Protein AF-A0A937FB91-F1 (afdb_monomer)

pLDDT: mean 70.73, std 8.89, range [43.16, 83.94]

Organism: NCBI:txid2803949

Nearest PDB structures (foldseek):
  4wfd-assembly1_B  TM=3.588E-01  e=9.793E+00  Saccharomyces cerevisiae S288C

Sequence (76 aa):
MSALALHLLAAERYWFFDQYMHSIDIIITTVFLAIVSEVLFPYLSDRFVADVLDVLAIILGSLWYVITRPHSHMPE

Mean predicted aligned error: 9.95 Å

Radius of gyration: 13.92 Å; Cα contacts (8 Å, |Δi|>4): 46; chains: 1; bounding box: 27×20×45 Å

Secondary structure (DSSP, 8-state):
--HHHHHHHHHHIIIII-----HHHHHHHHHHHHHIIIIIHHHH-TTPPP-HHHHHHHHHHHHHHHHHS-TT----

Structure (mmCIF, N/CA/C/O backbone):
data_AF-A0A937FB91-F1
#
_entry.id   AF-A0A937FB91-F1
#
loop_
_atom_site.group_PDB
_atom_site.id
_atom_site.type_symbol
_atom_site.label_atom_id
_atom_site.label_alt_id
_atom_site.label_comp_id
_atom_site.label_asym_id
_atom_site.label_entity_id
_atom_site.label_seq_id
_atom_site.pdbx_PDB_ins_code
_atom_site.Cartn_x
_atom_site.Cartn_y
_atom_site.Cartn_z
_atom_site.occupancy
_atom_site.B_iso_or_equiv
_atom_site.auth_seq_id
_atom_site.auth_comp_id
_atom_site.auth_asym_id
_atom_site.auth_atom_id
_atom_site.pdbx_PDB_model_num
ATOM 1 N N . MET A 1 1 ? -4.115 5.886 -6.637 1.00 43.16 1 MET A N 1
ATOM 2 C CA . MET A 1 1 ? -5.566 5.600 -6.354 1.00 43.16 1 MET A CA 1
ATOM 3 C C . MET A 1 1 ? -5.792 4.517 -5.267 1.00 43.16 1 MET A C 1
ATOM 5 O O . MET A 1 1 ? -6.857 3.918 -5.180 1.00 43.16 1 MET A O 1
ATOM 9 N N . SER A 1 2 ? -4.834 4.278 -4.372 1.00 54.97 2 SER A N 1
ATOM 10 C CA . SER A 1 2 ? -4.733 3.044 -3.569 1.00 54.97 2 SER A CA 1
ATOM 11 C C . SER A 1 2 ? -5.211 3.143 -2.108 1.00 54.97 2 SER A C 1
ATOM 13 O O . SER A 1 2 ? -5.495 2.122 -1.486 1.00 54.97 2 SER A O 1
ATOM 15 N N . ALA A 1 3 ? -5.382 4.350 -1.556 1.00 55.66 3 ALA A N 1
ATOM 16 C CA . ALA A 1 3 ? -5.804 4.554 -0.160 1.00 55.66 3 ALA A CA 1
ATOM 17 C C . ALA A 1 3 ? -7.235 4.054 0.153 1.00 55.66 3 ALA A C 1
ATOM 19 O O . ALA A 1 3 ? -7.566 3.776 1.308 1.00 55.66 3 ALA A O 1
ATOM 20 N N . LEU A 1 4 ? -8.079 3.906 -0.875 1.00 64.38 4 LEU A N 1
ATOM 21 C CA . LEU A 1 4 ? -9.440 3.378 -0.739 1.00 64.38 4 LEU A CA 1
ATOM 22 C C . LEU A 1 4 ? -9.465 1.874 -0.447 1.00 64.38 4 LEU A C 1
ATOM 24 O O . LEU A 1 4 ? -10.372 1.420 0.244 1.00 64.38 4 LEU A O 1
ATOM 28 N N . ALA A 1 5 ? -8.472 1.111 -0.916 1.00 69.06 5 ALA A N 1
ATOM 29 C CA . ALA A 1 5 ? -8.463 -0.347 -0.789 1.00 69.06 5 ALA A CA 1
ATOM 30 C C . ALA A 1 5 ? -8.424 -0.804 0.678 1.00 69.06 5 ALA A C 1
ATOM 32 O O . ALA A 1 5 ? -9.140 -1.723 1.057 1.00 69.06 5 ALA A O 1
ATOM 33 N N . LEU A 1 6 ? -7.651 -0.113 1.521 1.00 67.38 6 LEU A N 1
ATOM 34 C CA . LEU A 1 6 ? -7.562 -0.401 2.956 1.00 67.38 6 LEU A CA 1
ATOM 35 C C . LEU A 1 6 ? -8.866 -0.102 3.701 1.00 67.38 6 LEU A C 1
ATOM 37 O O . LEU A 1 6 ? -9.274 -0.876 4.561 1.00 67.38 6 LEU A O 1
ATOM 41 N N . HIS A 1 7 ? -9.541 0.992 3.346 1.00 66.62 7 HIS A N 1
ATOM 42 C CA . HIS A 1 7 ? -10.828 1.350 3.944 1.00 66.62 7 HIS A CA 1
ATOM 43 C C . HIS A 1 7 ? -11.938 0.390 3.503 1.00 66.62 7 HIS A C 1
ATOM 45 O O . HIS A 1 7 ? -12.775 0.012 4.317 1.00 66.62 7 HIS A O 1
ATOM 51 N N . LEU A 1 8 ? -11.916 -0.045 2.239 1.00 70.81 8 LEU A N 1
ATOM 52 C CA . LEU A 1 8 ? -12.816 -1.073 1.714 1.00 70.81 8 LEU A CA 1
ATOM 53 C C . LEU A 1 8 ? -12.598 -2.424 2.397 1.00 70.81 8 LEU A C 1
ATOM 55 O O . LEU A 1 8 ? -13.573 -3.046 2.799 1.00 70.81 8 LEU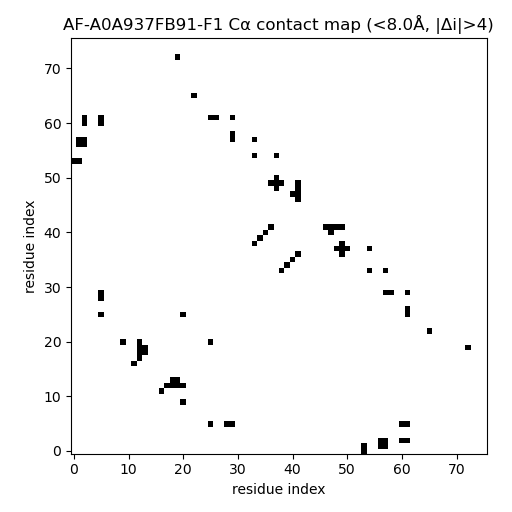 A O 1
ATOM 59 N N . LEU A 1 9 ? -11.345 -2.840 2.595 1.00 71.12 9 LEU A N 1
ATOM 60 C CA . LEU A 1 9 ? -11.024 -4.098 3.272 1.00 71.12 9 LEU A CA 1
ATOM 61 C C . LEU A 1 9 ? -11.423 -4.068 4.758 1.00 71.12 9 LEU A C 1
ATOM 63 O O . LEU A 1 9 ? -11.947 -5.049 5.286 1.00 71.12 9 LEU A O 1
ATOM 67 N N . ALA A 1 10 ? -11.229 -2.928 5.428 1.00 67.81 10 ALA A N 1
ATOM 68 C CA . ALA A 1 10 ? -11.704 -2.719 6.793 1.00 67.81 10 ALA A CA 1
ATOM 69 C C . ALA A 1 10 ? -13.240 -2.754 6.878 1.00 67.81 10 ALA A C 1
ATOM 71 O O . ALA A 1 10 ? -13.789 -3.393 7.776 1.00 67.81 10 ALA A O 1
ATOM 72 N N . ALA A 1 11 ? -13.932 -2.113 5.928 1.00 70.56 11 ALA A N 1
ATOM 73 C CA . ALA A 1 11 ? -15.388 -2.147 5.841 1.00 70.56 11 ALA A CA 1
ATOM 74 C C . ALA A 1 11 ? -15.905 -3.565 5.560 1.00 70.56 11 ALA A C 1
ATOM 76 O O . ALA A 1 11 ? -16.853 -3.997 6.204 1.00 70.56 11 ALA A O 1
ATOM 77 N N . GLU A 1 12 ? -15.264 -4.314 4.661 1.00 76.00 12 GLU A N 1
ATOM 78 C CA . GLU A 1 12 ? -15.617 -5.700 4.346 1.00 76.00 12 GLU A CA 1
ATOM 79 C C . GLU A 1 12 ? -15.475 -6.611 5.571 1.00 76.00 12 GLU A C 1
ATOM 81 O O . GLU A 1 12 ? -16.414 -7.327 5.913 1.00 76.00 12 GLU A O 1
ATOM 86 N N . ARG A 1 13 ? -14.344 -6.549 6.286 1.00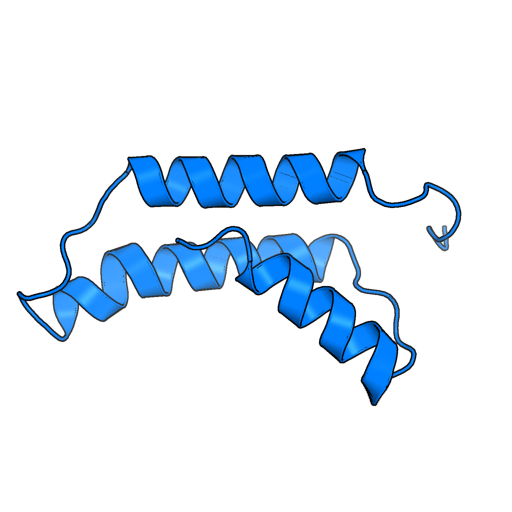 72.44 13 ARG A N 1
ATOM 87 C CA . ARG A 1 13 ? -14.135 -7.354 7.502 1.00 72.44 13 ARG A CA 1
ATOM 88 C C . ARG A 1 13 ? -15.124 -7.023 8.613 1.00 72.44 13 ARG A C 1
ATOM 90 O O . ARG A 1 13 ? -15.608 -7.940 9.275 1.00 72.44 13 ARG A O 1
ATOM 97 N N . TYR A 1 14 ? -15.446 -5.743 8.784 1.00 70.81 14 TYR A N 1
ATOM 98 C CA . TYR A 1 14 ? -16.452 -5.310 9.748 1.00 70.81 14 TYR A CA 1
ATOM 99 C C . TYR A 1 14 ? -17.851 -5.815 9.372 1.00 70.81 14 TYR A C 1
ATOM 101 O O . TYR A 1 14 ? -18.570 -6.320 10.228 1.00 70.81 14 TYR A O 1
ATOM 109 N N . TRP A 1 15 ? -18.235 -5.724 8.095 1.00 71.38 15 TRP A N 1
ATOM 110 C CA . TRP A 1 15 ? -19.603 -6.037 7.672 1.00 71.38 15 TRP A CA 1
ATOM 111 C C . TRP A 1 15 ? -19.871 -7.531 7.478 1.00 71.38 15 TRP A C 1
ATOM 113 O O . TRP A 1 15 ? -20.979 -7.985 7.754 1.00 71.38 15 TRP A O 1
ATOM 123 N N . PHE A 1 16 ? -18.886 -8.286 6.982 1.00 74.31 16 PHE A N 1
ATOM 124 C CA . PHE A 1 16 ? -19.059 -9.695 6.615 1.00 74.31 16 PHE A CA 1
ATOM 125 C C . PHE A 1 16 ? -18.535 -10.678 7.657 1.00 74.31 16 PHE A C 1
ATOM 127 O O . PHE A 1 16 ? -19.069 -11.781 7.756 1.00 74.31 16 PHE A O 1
ATOM 134 N N . PHE A 1 17 ? -17.494 -10.314 8.408 1.00 70.44 17 PHE A N 1
ATOM 135 C CA . PHE A 1 17 ? -16.768 -11.273 9.243 1.00 70.44 17 PHE A CA 1
ATOM 136 C C . PHE A 1 17 ? -16.808 -10.955 10.740 1.00 70.44 17 PHE A C 1
ATOM 138 O O . PHE A 1 17 ? -16.342 -11.783 11.516 1.00 70.44 17 PHE A O 1
ATOM 145 N N . ASP A 1 18 ? -17.354 -9.798 11.148 1.00 63.31 18 ASP A N 1
ATOM 146 C CA . ASP A 1 18 ? -17.393 -9.304 12.542 1.00 63.31 18 ASP A CA 1
ATOM 147 C C . ASP A 1 18 ? -16.028 -9.422 13.261 1.00 63.31 18 ASP A C 1
ATOM 149 O O . ASP A 1 18 ? -15.918 -9.577 14.477 1.00 63.31 18 ASP A O 1
ATOM 153 N N . GLN A 1 19 ? -14.948 -9.397 12.472 1.00 65.62 19 GLN A N 1
ATOM 154 C CA . GLN A 1 19 ? -13.580 -9.600 12.922 1.00 65.62 19 GLN A CA 1
ATOM 155 C C . GLN A 1 19 ? -12.798 -8.307 12.757 1.00 65.62 19 GLN A C 1
ATOM 157 O O . GLN A 1 19 ? -12.711 -7.728 11.671 1.00 65.62 19 GLN A O 1
ATOM 162 N N . TYR A 1 20 ? -12.178 -7.878 13.852 1.00 65.69 20 TYR A N 1
ATOM 163 C CA . TYR A 1 20 ? -11.312 -6.712 13.852 1.00 65.69 20 TYR A CA 1
ATOM 164 C C . TYR A 1 20 ? -10.068 -6.969 13.006 1.00 65.69 20 TYR A C 1
ATOM 166 O O . TYR A 1 20 ? -9.487 -8.056 12.987 1.00 65.69 20 TYR A O 1
ATOM 174 N N . MET A 1 21 ? -9.655 -5.942 12.275 1.00 64.62 21 MET A N 1
ATOM 175 C CA . MET A 1 21 ? -8.470 -6.017 11.440 1.00 64.62 21 MET A CA 1
ATOM 176 C C . MET A 1 21 ? -7.227 -5.784 12.298 1.00 64.62 21 MET A C 1
ATOM 178 O O . MET A 1 21 ? -7.028 -4.684 12.823 1.00 64.62 21 MET A O 1
ATOM 182 N N . HIS A 1 22 ? -6.396 -6.817 12.468 1.00 69.88 22 HIS A N 1
ATOM 183 C CA . HIS A 1 22 ? -5.168 -6.681 13.240 1.00 69.88 22 HIS A CA 1
ATOM 184 C C . HIS A 1 22 ? -4.182 -5.772 12.505 1.00 69.88 22 HIS A C 1
ATOM 186 O O . HIS A 1 22 ? -4.126 -5.730 11.275 1.00 69.88 22 HIS A O 1
ATOM 192 N N . SER A 1 23 ? -3.341 -5.068 13.268 1.00 68.12 23 SER A N 1
ATOM 193 C CA . SER A 1 23 ? -2.301 -4.193 12.706 1.00 68.12 23 SER A CA 1
ATOM 194 C C . SER A 1 23 ? -1.380 -4.932 11.725 1.00 68.12 23 SER A C 1
ATOM 196 O O . SER A 1 23 ? -0.894 -4.333 10.771 1.00 68.12 23 SER A O 1
ATOM 198 N N . ILE A 1 24 ? -1.174 -6.237 11.930 1.00 72.31 24 ILE A N 1
ATOM 199 C CA . ILE A 1 24 ? -0.368 -7.071 11.037 1.00 72.31 24 ILE A CA 1
ATOM 200 C C . ILE A 1 24 ? -1.050 -7.326 9.689 1.00 72.31 24 ILE A C 1
ATOM 202 O O . ILE A 1 24 ? -0.377 -7.296 8.664 1.00 72.31 24 ILE A O 1
ATOM 206 N N . ASP A 1 25 ? -2.378 -7.476 9.665 1.00 72.25 25 ASP A N 1
ATOM 207 C CA . ASP A 1 25 ? -3.140 -7.648 8.424 1.00 72.25 25 ASP A CA 1
ATOM 208 C C . ASP A 1 25 ? -3.033 -6.401 7.547 1.00 72.25 25 ASP A C 1
ATOM 210 O O . ASP A 1 25 ? -2.900 -6.498 6.329 1.00 72.25 25 ASP A O 1
ATOM 214 N N . ILE A 1 26 ? -3.034 -5.222 8.174 1.00 73.62 26 ILE A N 1
ATOM 215 C CA . ILE A 1 26 ? -2.855 -3.935 7.496 1.00 73.62 26 ILE A CA 1
ATOM 216 C C . ILE A 1 26 ? -1.472 -3.882 6.846 1.00 73.62 26 ILE A C 1
ATOM 218 O O . ILE A 1 26 ? -1.374 -3.602 5.658 1.00 73.62 26 ILE A O 1
ATOM 222 N N . ILE A 1 27 ? -0.413 -4.213 7.592 1.00 75.25 27 ILE A N 1
ATOM 223 C CA . ILE A 1 27 ? 0.964 -4.212 7.073 1.00 75.25 27 ILE A CA 1
ATOM 224 C C . ILE A 1 27 ? 1.109 -5.205 5.912 1.00 75.25 27 ILE A C 1
ATOM 226 O O . ILE A 1 27 ? 1.646 -4.839 4.867 1.00 75.25 27 ILE A O 1
ATOM 230 N N . ILE A 1 28 ? 0.602 -6.433 6.064 1.00 78.44 28 ILE A N 1
ATOM 231 C CA . ILE A 1 28 ? 0.657 -7.467 5.020 1.00 78.44 28 ILE A CA 1
ATOM 232 C C . ILE A 1 28 ? -0.092 -7.005 3.768 1.00 78.44 28 ILE A C 1
ATOM 234 O O . ILE A 1 28 ? 0.444 -7.105 2.666 1.00 78.44 28 ILE A O 1
ATOM 238 N N . THR A 1 29 ? -1.295 -6.450 3.929 1.00 77.44 29 THR A N 1
ATOM 239 C CA . THR A 1 29 ? -2.106 -5.953 2.807 1.00 77.44 29 THR A CA 1
ATOM 240 C C . THR A 1 29 ? -1.414 -4.791 2.098 1.00 77.44 29 THR A C 1
ATOM 242 O O . THR A 1 29 ? -1.359 -4.763 0.872 1.00 77.44 29 THR A O 1
ATOM 245 N N . THR A 1 30 ? -0.842 -3.851 2.851 1.00 76.19 30 THR A N 1
ATOM 246 C CA . THR A 1 30 ? -0.092 -2.709 2.315 1.00 76.19 30 THR A CA 1
ATOM 247 C C . THR A 1 30 ? 1.116 -3.163 1.502 1.00 76.19 30 THR A C 1
ATOM 249 O O . THR A 1 30 ? 1.301 -2.706 0.374 1.00 76.19 30 THR A O 1
ATOM 252 N N . VAL A 1 31 ? 1.915 -4.089 2.038 1.00 78.69 31 VAL A N 1
ATOM 253 C CA . VAL A 1 31 ? 3.083 -4.637 1.333 1.00 78.69 31 VAL A CA 1
ATOM 254 C C . VAL A 1 31 ? 2.649 -5.411 0.088 1.00 78.69 31 VAL A C 1
ATOM 256 O O . VAL A 1 31 ? 3.234 -5.230 -0.977 1.00 78.69 31 VAL A O 1
ATOM 259 N N . PHE A 1 32 ? 1.596 -6.225 0.191 1.00 82.38 32 PHE A N 1
ATOM 260 C CA . PHE A 1 32 ? 1.049 -6.969 -0.940 1.00 82.38 32 PHE A CA 1
ATOM 261 C C . PHE A 1 32 ? 0.576 -6.039 -2.062 1.00 82.38 32 PHE A C 1
ATOM 263 O O . PHE A 1 32 ? 0.964 -6.229 -3.213 1.00 82.38 32 PHE A O 1
ATOM 270 N N . LEU A 1 33 ? -0.203 -5.003 -1.734 1.00 79.38 33 LEU A N 1
ATOM 271 C CA . LEU A 1 33 ? -0.691 -4.025 -2.708 1.00 79.38 33 LEU A CA 1
ATOM 272 C C . LEU A 1 33 ? 0.456 -3.283 -3.391 1.00 79.38 33 LEU A C 1
ATOM 274 O O . LEU A 1 33 ? 0.430 -3.161 -4.611 1.00 79.38 33 LEU A O 1
ATOM 278 N N . ALA A 1 34 ? 1.463 -2.846 -2.630 1.00 76.31 34 ALA A N 1
ATOM 279 C CA . ALA A 1 34 ? 2.627 -2.165 -3.189 1.00 76.31 34 ALA A CA 1
ATOM 280 C C . ALA A 1 34 ? 3.412 -3.072 -4.152 1.00 76.31 34 ALA A C 1
ATOM 282 O O . ALA A 1 34 ? 3.778 -2.642 -5.240 1.00 76.31 34 ALA A O 1
ATOM 283 N N . ILE A 1 35 ? 3.632 -4.344 -3.799 1.00 80.12 35 ILE A N 1
ATOM 284 C CA . ILE A 1 35 ? 4.339 -5.296 -4.671 1.00 80.12 35 ILE A CA 1
ATOM 285 C C . ILE A 1 35 ? 3.526 -5.589 -5.936 1.00 80.12 35 ILE A C 1
ATOM 287 O O . ILE A 1 35 ? 4.074 -5.616 -7.038 1.00 80.12 35 ILE A O 1
ATOM 291 N N . VAL A 1 36 ? 2.219 -5.813 -5.803 1.00 81.38 36 VAL A N 1
ATOM 292 C CA . VAL A 1 36 ? 1.363 -6.111 -6.955 1.00 81.38 36 VAL A CA 1
ATOM 293 C C . VAL A 1 36 ? 1.270 -4.906 -7.893 1.00 81.38 36 VAL A C 1
ATOM 295 O O . VAL A 1 36 ? 1.384 -5.090 -9.105 1.00 81.38 36 VAL A O 1
ATOM 298 N N . SER A 1 37 ? 1.119 -3.688 -7.363 1.00 73.94 37 SER A N 1
ATOM 299 C CA . SER A 1 37 ? 0.991 -2.483 -8.189 1.00 73.94 37 SER A CA 1
ATOM 300 C C . SER A 1 37 ? 2.295 -2.066 -8.860 1.00 73.94 37 SER A C 1
ATOM 302 O O . SER A 1 37 ? 2.253 -1.637 -10.005 1.00 73.94 37 SER A O 1
ATOM 304 N N . GLU A 1 38 ? 3.435 -2.199 -8.178 1.00 75.38 38 GLU A N 1
ATOM 305 C CA . GLU A 1 38 ? 4.729 -1.713 -8.685 1.00 75.38 38 GLU A CA 1
ATOM 306 C C . GLU A 1 38 ? 5.529 -2.763 -9.446 1.00 75.38 38 GLU A C 1
ATOM 308 O O . GLU A 1 38 ? 6.326 -2.429 -10.317 1.00 75.38 38 GLU A O 1
ATOM 313 N N . VAL A 1 39 ? 5.363 -4.041 -9.106 1.00 77.56 39 VAL A N 1
ATOM 314 C CA . VAL A 1 39 ? 6.185 -5.111 -9.681 1.00 77.56 39 VAL A CA 1
ATOM 315 C C . VAL A 1 39 ? 5.344 -5.976 -10.597 1.00 77.56 39 VAL A C 1
ATOM 317 O O . VAL A 1 39 ? 5.679 -6.139 -11.767 1.00 77.56 39 VAL A O 1
ATOM 320 N N . LEU A 1 40 ? 4.236 -6.520 -10.092 1.00 79.88 40 LEU A N 1
ATOM 321 C CA . LEU A 1 40 ? 3.469 -7.515 -10.840 1.00 79.88 40 LEU A CA 1
ATOM 322 C C . LEU A 1 40 ? 2.722 -6.895 -12.031 1.00 79.88 40 LEU A C 1
ATOM 324 O O . LEU A 1 40 ? 2.771 -7.443 -13.129 1.00 79.88 40 LEU A O 1
ATOM 328 N N . PHE A 1 41 ? 2.045 -5.761 -11.843 1.00 81.69 41 PHE A N 1
ATOM 329 C CA . PHE A 1 41 ? 1.279 -5.121 -12.916 1.00 81.69 41 PHE A CA 1
ATOM 330 C C . PHE A 1 41 ? 2.145 -4.531 -14.035 1.00 81.69 41 PHE A C 1
ATOM 332 O O . PHE A 1 41 ? 1.825 -4.815 -15.192 1.00 81.69 41 PHE A O 1
ATOM 339 N N . PRO A 1 42 ? 3.247 -3.809 -13.756 1.00 79.50 42 PRO A N 1
ATOM 340 C CA . PRO A 1 42 ? 4.146 -3.337 -14.806 1.00 79.50 42 PRO A CA 1
ATOM 341 C C . 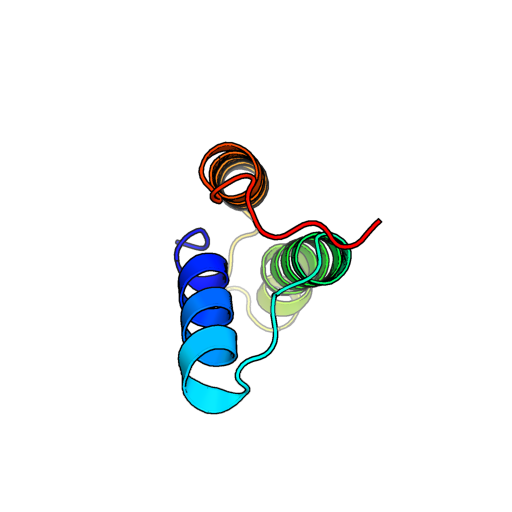PRO A 1 42 ? 4.833 -4.495 -15.529 1.00 79.50 42 PRO A C 1
ATOM 343 O O . PRO A 1 42 ? 5.022 -4.436 -16.738 1.00 79.50 42 PRO A O 1
ATOM 346 N N . TYR A 1 43 ? 5.137 -5.591 -14.822 1.00 81.69 43 TYR A N 1
ATOM 347 C CA . TYR A 1 43 ? 5.688 -6.796 -15.444 1.00 81.69 43 TYR A CA 1
ATOM 348 C C . TYR A 1 43 ? 4.697 -7.491 -16.394 1.00 81.69 43 TYR A C 1
ATOM 350 O O . TYR A 1 43 ? 5.097 -8.009 -17.434 1.00 81.69 43 TYR A O 1
ATOM 358 N N . LEU A 1 44 ? 3.406 -7.525 -16.049 1.00 83.94 44 LEU A N 1
ATOM 359 C CA . LEU A 1 44 ? 2.374 -8.181 -16.861 1.00 83.94 44 LEU A CA 1
ATOM 360 C C . LEU A 1 44 ? 1.840 -7.303 -18.002 1.00 83.94 44 LEU A C 1
ATOM 362 O O . LEU A 1 44 ? 1.235 -7.830 -18.937 1.00 83.94 44 LEU A O 1
ATOM 366 N N . SER A 1 45 ? 2.003 -5.981 -17.928 1.00 81.62 45 SER A N 1
ATOM 367 C CA . SER A 1 45 ? 1.481 -5.060 -18.935 1.00 81.62 45 SER A CA 1
ATOM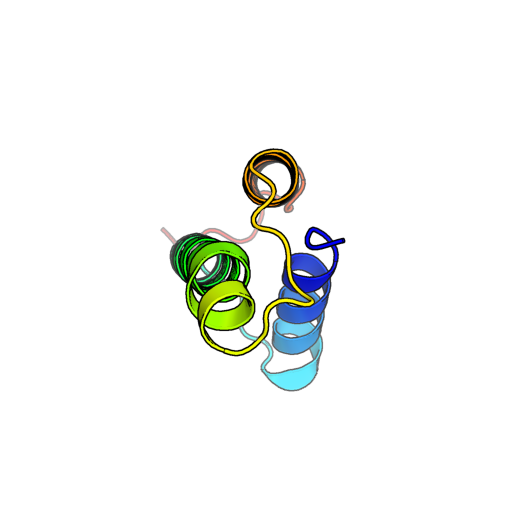 368 C C . SE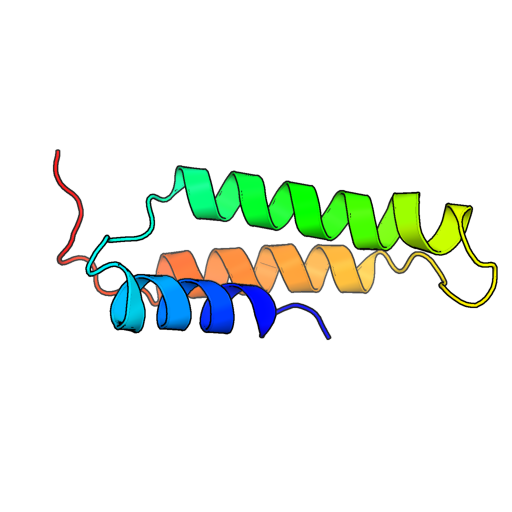R A 1 45 ? 2.205 -3.713 -18.920 1.00 81.62 45 SER A C 1
ATOM 370 O O . SER A 1 45 ? 2.095 -2.955 -17.958 1.00 81.62 45 SER A O 1
ATOM 372 N N . ASP A 1 46 ? 2.761 -3.332 -20.074 1.00 76.88 46 ASP A N 1
ATOM 373 C CA . ASP A 1 46 ? 3.423 -2.036 -20.317 1.00 76.88 46 ASP A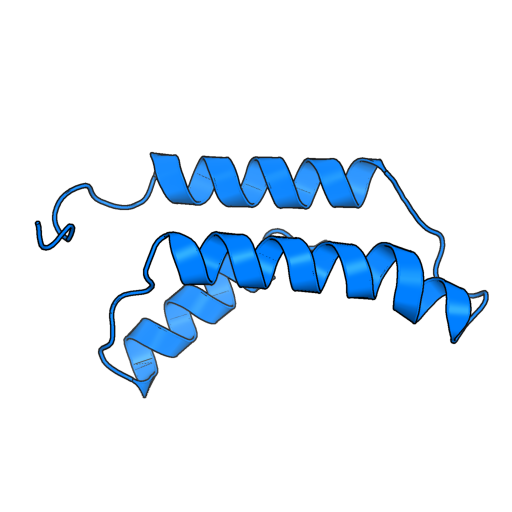 CA 1
ATOM 374 C C . ASP A 1 46 ? 2.506 -0.808 -20.145 1.00 76.88 46 ASP A C 1
ATOM 376 O O . ASP A 1 46 ? 2.957 0.335 -20.193 1.00 76.88 46 ASP A O 1
ATOM 380 N N . ARG A 1 47 ? 1.193 -1.014 -19.967 1.00 77.25 47 A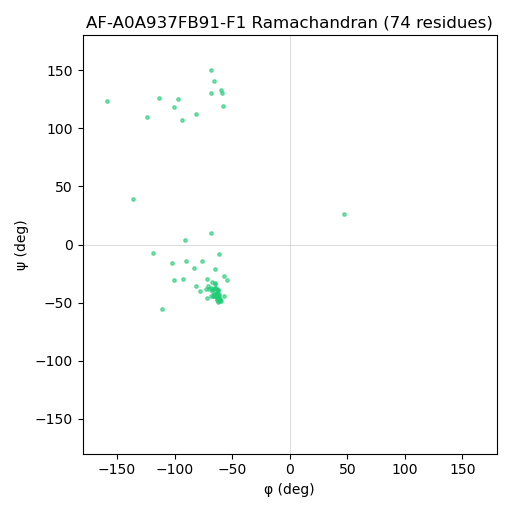RG A N 1
ATOM 381 C CA . ARG A 1 47 ? 0.246 0.070 -19.653 1.00 77.25 47 ARG A CA 1
ATOM 382 C C . ARG A 1 47 ? 0.309 0.535 -18.197 1.00 77.25 47 ARG A C 1
ATOM 384 O O . ARG A 1 47 ? -0.266 1.578 -17.897 1.00 77.25 47 ARG A O 1
ATOM 391 N N . PHE A 1 48 ? 0.946 -0.227 -17.309 1.00 67.88 48 PHE A N 1
ATOM 392 C CA . PHE A 1 48 ? 1.111 0.143 -15.906 1.00 67.88 48 PHE A CA 1
ATOM 393 C C . PHE A 1 48 ? 2.519 0.688 -15.692 1.00 67.88 48 PHE A C 1
ATOM 395 O O . PHE A 1 48 ? 3.506 -0.006 -15.919 1.00 67.88 48 PHE A O 1
ATOM 402 N N . VAL A 1 49 ? 2.603 1.947 -15.269 1.00 73.44 49 VAL A N 1
ATOM 403 C CA . VAL A 1 49 ? 3.864 2.601 -14.919 1.00 73.44 49 VAL A CA 1
ATOM 404 C C . VAL A 1 49 ? 4.028 2.505 -13.411 1.00 73.44 49 VAL A C 1
ATOM 406 O O . VAL A 1 49 ? 3.137 2.921 -12.677 1.00 73.44 49 VAL A O 1
ATOM 409 N N . ALA A 1 50 ? 5.159 1.949 -12.981 1.00 67.50 50 ALA A N 1
ATOM 410 C CA . ALA A 1 50 ? 5.606 1.986 -11.595 1.00 67.50 50 ALA A CA 1
ATOM 411 C C . ALA A 1 50 ? 5.738 3.452 -11.142 1.00 67.50 50 ALA A C 1
ATOM 413 O O . ALA A 1 50 ? 6.505 4.211 -11.747 1.00 67.50 50 ALA A O 1
ATOM 414 N N . ASP A 1 51 ? 4.977 3.861 -10.124 1.00 73.69 51 ASP A N 1
ATOM 415 C CA . ASP A 1 51 ? 4.996 5.222 -9.590 1.00 73.69 51 ASP A CA 1
ATOM 416 C C . ASP A 1 51 ? 5.302 5.193 -8.089 1.00 73.69 51 ASP A C 1
ATOM 418 O O . ASP A 1 51 ? 4.485 4.842 -7.236 1.00 73.69 51 ASP A O 1
ATOM 422 N N . VAL A 1 52 ? 6.500 5.660 -7.742 1.00 71.31 52 VAL A N 1
ATOM 423 C CA . VAL A 1 52 ? 6.961 5.767 -6.351 1.00 71.31 52 VAL A CA 1
ATOM 424 C C . VAL A 1 52 ? 6.010 6.633 -5.506 1.00 71.31 52 VAL A C 1
ATOM 426 O O . VAL A 1 52 ? 5.897 6.425 -4.293 1.00 71.31 52 VAL A O 1
ATOM 429 N N . LEU A 1 53 ? 5.288 7.578 -6.121 1.00 74.06 53 LEU A N 1
ATOM 430 C CA . LEU A 1 53 ? 4.275 8.378 -5.431 1.00 74.06 53 LEU A CA 1
ATOM 431 C C . LEU A 1 53 ? 3.064 7.541 -4.999 1.00 74.06 53 LEU A C 1
ATOM 433 O O . LEU A 1 53 ? 2.505 7.814 -3.933 1.00 74.06 53 LEU A O 1
ATOM 437 N N . ASP A 1 54 ? 2.690 6.499 -5.746 1.00 70.06 54 ASP A N 1
ATOM 438 C CA . ASP A 1 54 ? 1.613 5.585 -5.354 1.00 70.06 54 ASP A CA 1
ATOM 439 C C . ASP A 1 54 ? 2.026 4.749 -4.133 1.00 70.06 54 ASP A C 1
ATOM 441 O O . ASP A 1 54 ? 1.222 4.576 -3.213 1.00 70.06 54 ASP A O 1
ATOM 445 N N . VAL A 1 55 ? 3.292 4.327 -4.039 1.00 70.31 55 VAL A N 1
ATOM 446 C CA . VAL A 1 55 ? 3.829 3.650 -2.840 1.00 70.31 55 VAL A CA 1
ATOM 447 C C . VAL A 1 55 ? 3.773 4.568 -1.619 1.00 70.31 55 VAL A C 1
ATOM 449 O O . VAL A 1 55 ? 3.309 4.162 -0.549 1.00 70.31 55 VAL A O 1
ATOM 452 N N . LEU A 1 56 ? 4.195 5.826 -1.768 1.00 73.75 56 LEU A N 1
ATOM 453 C CA . LEU A 1 56 ? 4.122 6.810 -0.685 1.00 73.75 56 LEU A CA 1
ATOM 454 C C . LEU A 1 56 ? 2.674 7.082 -0.261 1.00 73.75 56 LEU A C 1
ATOM 456 O O . LEU A 1 56 ? 2.400 7.174 0.937 1.00 73.75 56 LEU A O 1
ATOM 460 N N . ALA A 1 57 ? 1.737 7.145 -1.210 1.00 76.88 57 ALA A N 1
ATOM 461 C CA . ALA A 1 57 ? 0.315 7.303 -0.922 1.00 76.88 57 ALA A CA 1
ATOM 462 C C . ALA A 1 57 ? -0.268 6.095 -0.166 1.00 76.88 57 ALA A C 1
ATOM 464 O O . ALA A 1 57 ? -1.071 6.284 0.751 1.00 76.88 57 ALA A O 1
ATOM 465 N N . ILE A 1 58 ? 0.161 4.867 -0.488 1.00 73.56 58 ILE A N 1
ATOM 466 C CA . ILE A 1 58 ? -0.221 3.650 0.250 1.00 73.56 58 ILE A CA 1
ATOM 467 C C . ILE A 1 58 ? 0.285 3.720 1.693 1.00 73.56 58 ILE A C 1
ATOM 469 O O . ILE A 1 58 ? -0.475 3.459 2.630 1.00 73.56 58 ILE A O 1
ATOM 473 N N . ILE A 1 59 ? 1.552 4.092 1.889 1.00 76.62 59 ILE A N 1
ATOM 474 C CA . ILE A 1 59 ? 2.162 4.195 3.223 1.00 76.62 59 ILE A CA 1
ATOM 475 C C . ILE A 1 59 ? 1.456 5.275 4.049 1.00 76.62 59 ILE A C 1
ATOM 477 O O . ILE A 1 59 ? 1.056 5.012 5.183 1.00 76.62 59 ILE A O 1
ATOM 481 N N . LEU A 1 60 ? 1.240 6.462 3.475 1.00 79.31 60 LEU A N 1
ATOM 482 C CA . LEU A 1 60 ? 0.528 7.562 4.132 1.00 79.31 60 LEU A CA 1
ATOM 483 C C . LEU A 1 60 ? -0.918 7.188 4.471 1.00 79.31 60 LEU A C 1
ATOM 485 O O . LEU A 1 60 ? -1.363 7.466 5.581 1.00 79.31 60 LEU A O 1
ATOM 489 N N . GLY A 1 61 ? -1.633 6.516 3.565 1.00 74.56 61 GLY A N 1
ATOM 490 C CA . GLY A 1 61 ? -2.992 6.028 3.818 1.00 74.56 61 GLY A 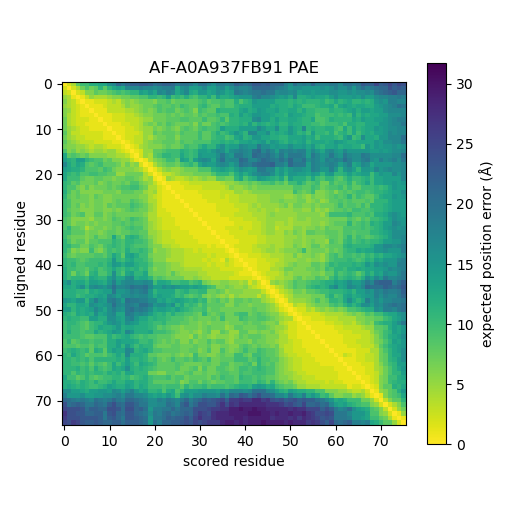CA 1
ATOM 491 C C . GLY A 1 61 ? -3.046 4.985 4.937 1.00 74.56 61 GLY A C 1
ATOM 492 O O . GLY A 1 61 ? -3.935 5.032 5.786 1.00 74.56 61 GLY A O 1
ATOM 493 N N . SER A 1 62 ? -2.056 4.091 4.991 1.00 70.75 62 SER A N 1
ATOM 494 C CA . SER A 1 62 ? -1.920 3.092 6.060 1.00 70.75 62 SER A CA 1
ATOM 495 C C . SER A 1 62 ? -1.631 3.752 7.409 1.00 70.75 62 SER A C 1
ATOM 497 O O . SER A 1 62 ? -2.241 3.404 8.418 1.00 70.75 62 SER A O 1
ATOM 499 N N . LEU A 1 63 ? -0.735 4.742 7.427 1.00 76.00 63 LEU A N 1
ATOM 500 C CA . LEU A 1 63 ? -0.387 5.495 8.629 1.00 76.00 63 LEU A CA 1
ATOM 501 C C . LEU A 1 63 ? -1.579 6.320 9.129 1.00 76.00 63 LEU A C 1
ATOM 503 O O . LEU A 1 63 ? -1.890 6.296 10.318 1.00 76.00 63 LEU A O 1
ATOM 507 N N . TRP A 1 64 ? -2.288 6.990 8.218 1.00 77.38 64 TRP A N 1
ATOM 508 C CA . TRP A 1 64 ? -3.518 7.719 8.521 1.00 77.38 64 TRP A CA 1
ATOM 509 C C . TRP A 1 64 ? -4.575 6.807 9.145 1.00 77.38 64 TRP A C 1
ATOM 511 O O . TRP A 1 64 ? -5.163 7.166 10.163 1.00 77.38 64 TRP A O 1
ATOM 521 N N . TYR A 1 65 ? -4.773 5.604 8.602 1.00 72.00 65 TYR A N 1
ATOM 522 C CA . TYR A 1 65 ? -5.700 4.621 9.162 1.00 72.00 65 TYR A CA 1
ATOM 523 C C . TYR A 1 65 ? -5.281 4.163 10.571 1.00 72.00 65 TYR A C 1
ATOM 525 O O . TYR A 1 65 ? -6.111 4.083 11.472 1.00 72.00 65 TYR A O 1
ATOM 533 N N . VAL A 1 66 ? -3.987 3.926 10.812 1.00 70.56 66 VAL A N 1
ATOM 534 C CA . VAL A 1 66 ? -3.476 3.568 12.151 1.00 70.56 66 VAL A CA 1
ATOM 535 C C . VAL A 1 66 ? -3.656 4.701 13.168 1.00 70.56 66 VAL A C 1
ATOM 537 O O . VAL A 1 66 ? -3.882 4.418 14.343 1.00 70.56 66 VAL A O 1
ATOM 540 N N . ILE A 1 67 ? -3.569 5.962 12.736 1.00 75.44 67 ILE A N 1
ATOM 541 C CA . ILE A 1 67 ? -3.758 7.140 13.598 1.00 75.44 67 ILE A CA 1
ATOM 542 C C . ILE A 1 67 ? -5.245 7.409 13.868 1.00 75.44 67 ILE A C 1
ATOM 544 O O . ILE A 1 67 ? -5.609 7.778 14.981 1.00 75.44 67 ILE A O 1
ATOM 548 N N . THR A 1 68 ? -6.101 7.248 12.857 1.00 75.50 68 THR A N 1
ATOM 549 C CA . THR A 1 68 ? -7.532 7.587 12.939 1.00 75.50 68 THR A CA 1
ATOM 550 C C . THR A 1 68 ? -8.414 6.444 13.421 1.00 75.50 68 THR A C 1
ATOM 552 O O . THR A 1 68 ? -9.559 6.693 13.804 1.00 75.50 68 THR A O 1
ATOM 555 N N . ARG A 1 69 ? -7.909 5.203 13.454 1.00 66.88 69 ARG A N 1
ATOM 556 C CA . ARG A 1 69 ? -8.655 4.096 14.057 1.00 66.88 69 ARG A CA 1
ATOM 557 C C . ARG A 1 69 ? -8.931 4.403 15.541 1.00 66.88 69 ARG A C 1
ATOM 559 O O . ARG A 1 69 ? -8.008 4.788 16.265 1.00 66.88 69 ARG A O 1
ATOM 566 N N . PRO A 1 70 ? -10.168 4.213 16.024 1.00 55.81 70 PRO A N 1
ATOM 567 C CA . PRO A 1 70 ? -10.486 4.391 17.434 1.00 55.81 70 PRO A CA 1
ATOM 568 C C . PRO A 1 70 ? -9.628 3.456 18.300 1.00 55.81 70 PRO A C 1
ATOM 570 O O . PRO A 1 70 ? -9.546 2.255 18.043 1.00 55.81 70 PRO A O 1
ATOM 573 N N . HIS A 1 71 ? -9.000 4.002 19.343 1.00 53.66 71 HIS A N 1
ATOM 574 C CA . HIS A 1 71 ? -8.077 3.310 20.258 1.00 53.66 71 HIS A CA 1
ATOM 575 C C . HIS A 1 71 ? -8.751 2.246 21.162 1.00 53.66 71 HIS A C 1
ATOM 577 O O . HIS A 1 71 ? -8.136 1.760 22.103 1.00 53.66 71 HIS A O 1
ATOM 583 N N . SER A 1 72 ? -10.016 1.890 20.917 1.00 53.34 72 SER A N 1
ATOM 584 C CA . SER A 1 72 ? -10.855 1.060 21.796 1.00 53.34 72 SER A CA 1
ATOM 585 C C . SER A 1 72 ? -10.799 -0.452 21.531 1.00 53.34 72 SER A C 1
ATOM 587 O O . SER A 1 72 ? -11.536 -1.192 22.174 1.00 53.34 72 SER A O 1
ATOM 589 N N . HIS A 1 73 ? -9.962 -0.935 20.604 1.00 49.09 73 HIS A N 1
ATOM 590 C CA . HIS A 1 73 ? -9.994 -2.339 20.154 1.00 49.09 73 HIS A CA 1
ATOM 591 C C . HIS A 1 73 ? -8.611 -3.002 20.019 1.00 49.09 73 HIS A C 1
ATOM 593 O O . HIS A 1 73 ? -8.375 -3.768 19.087 1.00 49.09 73 HIS A O 1
ATOM 599 N N . MET A 1 74 ? -7.682 -2.722 20.938 1.00 49.97 74 MET A N 1
ATOM 600 C CA . MET A 1 74 ? -6.493 -3.565 21.125 1.00 49.97 74 MET A CA 1
ATOM 601 C C . MET A 1 74 ? -6.786 -4.593 22.228 1.00 49.97 74 MET A C 1
ATOM 603 O O . MET A 1 74 ? -6.862 -4.190 23.386 1.00 49.97 74 MET A O 1
ATOM 607 N N . PRO A 1 75 ? -6.982 -5.889 21.921 1.00 49.94 75 PRO A N 1
ATOM 608 C CA . PRO A 1 75 ? -6.719 -6.917 22.914 1.00 49.94 75 PRO A CA 1
ATOM 609 C C . PRO A 1 75 ? -5.203 -6.964 23.145 1.00 49.94 75 PRO A C 1
ATOM 611 O O . PRO A 1 75 ? -4.428 -6.944 22.184 1.00 49.94 75 PRO A O 1
ATOM 614 N N . GLU A 1 76 ? -4.832 -6.928 24.422 1.00 49.19 76 GLU A N 1
ATOM 615 C CA . GLU A 1 76 ? -3.464 -7.054 24.941 1.00 49.19 76 GLU A CA 1
ATOM 616 C C . GLU A 1 76 ? -2.763 -8.331 24.456 1.00 49.19 76 GLU A C 1
ATOM 618 O O . GLU A 1 76 ? -3.450 -9.371 24.308 1.00 49.19 76 GLU A O 1
#

Solvent-accessible surface area (backbone atoms only — not comparable to full-atom values): 4547 Å² total; per-residue (Å²): 135,59,51,57,56,60,56,49,50,52,49,46,32,52,74,76,63,77,42,84,82,49,73,64,56,52,52,53,50,53,53,49,51,44,47,42,58,49,48,51,41,30,72,76,33,88,88,42,74,65,50,73,66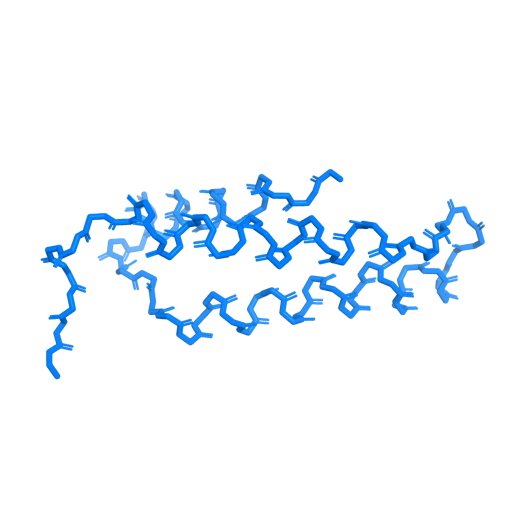,53,49,51,44,38,52,50,39,52,52,49,48,69,69,68,48,77,90,87,76,76,84,130

Foldseek 3Di:
DPLVVLVVVQVCCVPPPVDHDDLVNLVVVLVVVLCCLQPVVCVVDVVRHRDVVVNVVSVVSSVVCVVPPPPPDDDD